Protein AF-A0A0D2M380-F1 (afdb_monomer_lite)

Secondary structure (DSSP, 8-state):
-HHHHHHHHHTTSSSHHHHHHHHHHHHTTT----HHHHHHHHHHHHHHHHHHHHHHHHHHHTTSS-THHHHHHHHHHHHHHHHHHHTHHHHHHHHHHHHSS------

Radius of gyration: 15.84 Å; chains: 1; bounding box: 36×28×46 Å

Organism: NCBI:txid145388

Sequence (107 aa):
MELAVALSKYVGEDDPLPLISEFVSGYAVNGQLNDTEVDILPDLINLRIFSNVIYFTGRAYAGEDGLESLTSRAGSYAKRVKWVNANRQAVVDTIKALVRTPVTVAA

Foldseek 3Di:
DVLLLVLLVQLLDPDRLVVNLVVLLVCLVPDADDLVRLLCSLVSNLVNLVVVLVVLVVCCVVVNDNCCSNVVCVVSSVSSNVSSVVCVVVSSVSNVVNNPDPPPPDD

pLDDT: mean 90.78, std 11.84, range [44.44, 98.31]

Structure (mmCIF, N/CA/C/O backbone):
data_AF-A0A0D2M380-F1
#
_entry.id   AF-A0A0D2M380-F1
#
loop_
_atom_site.group_PDB
_atom_site.id
_atom_site.type_symbol
_atom_site.label_atom_id
_atom_site.label_alt_id
_atom_site.label_comp_id
_atom_site.label_asym_id
_atom_site.label_entity_id
_atom_site.label_seq_id
_atom_site.pdbx_PDB_ins_code
_atom_site.Cartn_x
_atom_site.Cartn_y
_atom_site.Cartn_z
_atom_site.occupancy
_atom_site.B_iso_or_equiv
_atom_site.auth_seq_id
_atom_site.auth_comp_id
_atom_site.auth_asym_id
_atom_site.auth_atom_id
_atom_site.pdbx_PDB_model_num
ATOM 1 N N . MET A 1 1 ? -11.879 1.705 -4.154 1.00 65.88 1 MET A N 1
ATOM 2 C CA . MET A 1 1 ? -10.669 2.002 -4.961 1.00 65.88 1 MET A CA 1
ATOM 3 C C . MET A 1 1 ? -9.994 3.298 -4.512 1.00 65.88 1 MET A C 1
ATOM 5 O O . MET A 1 1 ? -8.817 3.247 -4.187 1.00 65.88 1 MET A O 1
ATOM 9 N N . GLU A 1 2 ? -10.711 4.427 -4.435 1.00 84.56 2 GLU A N 1
ATOM 10 C CA . GLU A 1 2 ? -10.131 5.749 -4.104 1.00 84.56 2 GLU A CA 1
ATOM 11 C C . GLU A 1 2 ? -9.322 5.790 -2.800 1.00 84.56 2 GLU A C 1
ATOM 13 O O . GLU A 1 2 ? -8.211 6.320 -2.781 1.00 84.56 2 GLU A O 1
ATOM 18 N N . LEU A 1 3 ? -9.809 5.152 -1.728 1.00 93.00 3 LEU A N 1
ATOM 19 C CA . LEU A 1 3 ? -9.058 5.084 -0.473 1.00 93.00 3 LEU A CA 1
ATOM 20 C C . LEU A 1 3 ? -7.698 4.392 -0.667 1.00 93.00 3 LEU A C 1
ATOM 22 O O . LEU A 1 3 ? -6.668 4.931 -0.280 1.00 93.00 3 LEU A O 1
ATOM 26 N N . ALA A 1 4 ? -7.660 3.253 -1.361 1.00 96.00 4 ALA A N 1
ATOM 27 C CA . ALA A 1 4 ? -6.410 2.557 -1.665 1.00 96.00 4 ALA A CA 1
ATOM 28 C C . ALA A 1 4 ? -5.445 3.404 -2.516 1.00 96.00 4 ALA A C 1
ATOM 30 O O . ALA A 1 4 ? -4.229 3.319 -2.336 1.00 96.00 4 ALA A O 1
ATOM 31 N N . VAL A 1 5 ? -5.969 4.259 -3.405 1.00 94.50 5 VAL A N 1
ATOM 32 C CA . VAL A 1 5 ? -5.153 5.209 -4.177 1.00 94.50 5 VAL A CA 1
ATOM 33 C C . VAL A 1 5 ? -4.436 6.185 -3.255 1.00 94.50 5 VAL A C 1
ATOM 35 O O . VAL A 1 5 ? -3.218 6.342 -3.375 1.00 94.50 5 VAL A O 1
ATOM 38 N N . ALA A 1 6 ? -5.160 6.802 -2.323 1.00 94.56 6 ALA A N 1
ATOM 39 C CA . ALA A 1 6 ? -4.569 7.715 -1.353 1.00 94.56 6 ALA A CA 1
ATOM 40 C C . ALA A 1 6 ? -3.553 6.999 -0.451 1.00 94.56 6 ALA A C 1
ATOM 42 O O . ALA A 1 6 ? -2.393 7.409 -0.382 1.00 94.56 6 ALA A O 1
ATOM 43 N N . LEU A 1 7 ? -3.948 5.870 0.147 1.00 96.81 7 LEU A N 1
ATOM 44 C CA . LEU A 1 7 ? -3.109 5.130 1.093 1.00 96.81 7 LEU A CA 1
ATOM 45 C C . LEU A 1 7 ? -1.831 4.567 0.453 1.00 96.81 7 LEU A C 1
ATOM 47 O O . LEU A 1 7 ? -0.798 4.499 1.115 1.00 96.81 7 LEU A O 1
ATOM 51 N N . SER A 1 8 ? -1.841 4.257 -0.851 1.00 96.44 8 SER A N 1
ATOM 52 C CA . SER A 1 8 ? -0.645 3.799 -1.583 1.00 96.44 8 SER A CA 1
ATOM 53 C C . SER A 1 8 ? 0.535 4.778 -1.555 1.00 96.44 8 SER A C 1
ATOM 55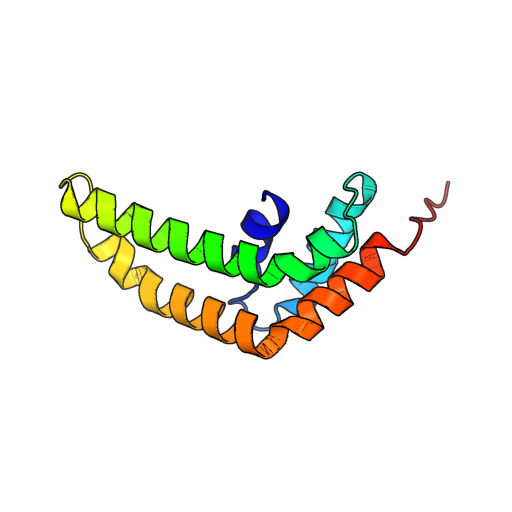 O O 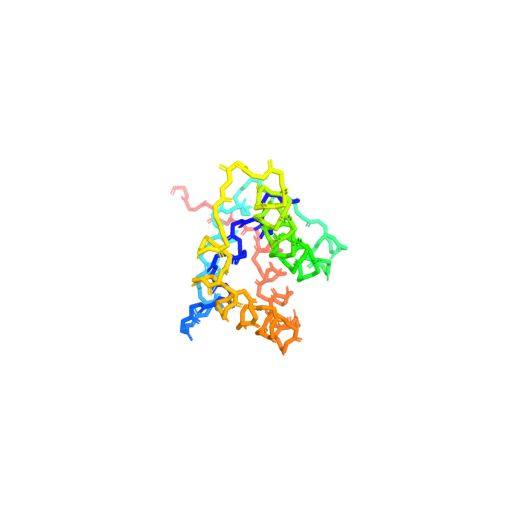. SER A 1 8 ? 1.667 4.394 -1.874 1.00 96.44 8 SER A O 1
ATOM 57 N N . LYS A 1 9 ? 0.294 6.042 -1.185 1.00 91.62 9 LYS A N 1
ATOM 58 C CA . LYS A 1 9 ? 1.332 7.059 -1.007 1.00 91.62 9 LYS A CA 1
ATOM 59 C C . LYS A 1 9 ? 2.011 6.955 0.359 1.00 91.62 9 LYS A C 1
ATOM 61 O O . LYS A 1 9 ? 3.228 7.075 0.397 1.00 91.62 9 LYS A O 1
ATOM 66 N N . TYR A 1 10 ? 1.254 6.663 1.417 1.00 95.44 10 TYR A N 1
ATOM 67 C CA . TYR A 1 10 ? 1.732 6.686 2.805 1.00 95.44 10 TYR A CA 1
ATOM 68 C C . TYR A 1 10 ? 2.471 5.415 3.228 1.00 95.44 10 TYR A C 1
ATOM 70 O O . TYR A 1 10 ? 3.401 5.479 4.020 1.00 95.44 10 TYR A O 1
ATOM 78 N N . VAL A 1 11 ? 2.133 4.259 2.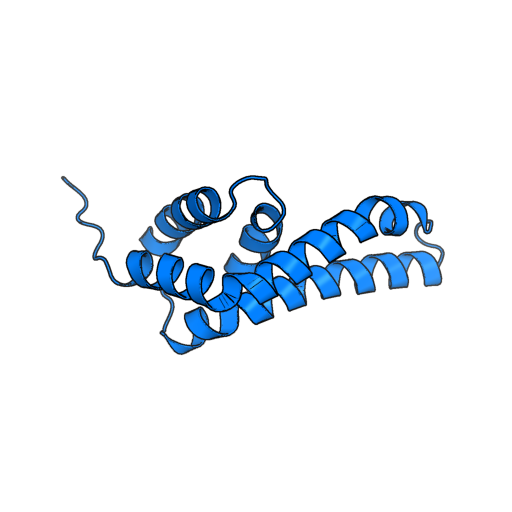650 1.00 95.19 11 VAL A N 1
ATOM 79 C CA . VAL A 1 11 ? 2.712 2.935 2.987 1.00 95.19 11 VAL A CA 1
ATOM 80 C C . VAL A 1 11 ? 4.214 2.772 2.677 1.00 95.19 11 VAL A C 1
ATOM 82 O O . VAL A 1 11 ? 4.755 1.672 2.750 1.00 95.19 11 VAL A O 1
ATOM 85 N N . GLY A 1 12 ? 4.895 3.845 2.269 1.00 89.88 12 GLY A N 1
ATOM 86 C CA . GLY A 1 12 ? 6.342 3.889 2.040 1.00 89.88 12 GLY A CA 1
ATOM 87 C C . GLY A 1 12 ? 7.074 4.953 2.856 1.00 89.88 12 GLY A C 1
ATOM 88 O O . GLY A 1 12 ? 8.294 5.054 2.706 1.00 89.88 12 GLY A O 1
ATOM 89 N N . GLU A 1 13 ? 6.350 5.717 3.673 1.00 95.12 13 GLU A N 1
ATOM 90 C CA . GLU A 1 13 ? 6.893 6.726 4.585 1.00 95.12 13 GLU A CA 1
ATOM 91 C C . GLU A 1 13 ? 7.541 6.067 5.814 1.00 95.12 13 GLU A C 1
ATOM 93 O O . GLU A 1 13 ? 7.507 4.840 5.962 1.00 95.12 13 GLU A O 1
ATOM 98 N N . ASP A 1 14 ? 8.174 6.869 6.669 1.00 93.75 14 ASP A N 1
ATOM 99 C CA . ASP A 1 14 ? 8.899 6.367 7.842 1.00 93.75 14 ASP A CA 1
ATOM 100 C C . ASP A 1 14 ? 7.959 5.826 8.928 1.00 93.75 14 ASP A C 1
ATOM 102 O O . ASP A 1 14 ? 8.250 4.785 9.516 1.00 93.75 14 ASP A O 1
ATOM 106 N N . ASP A 1 15 ? 6.803 6.470 9.128 1.00 94.56 15 ASP A N 1
ATOM 107 C CA . ASP A 1 15 ? 5.745 5.999 10.029 1.00 94.56 15 ASP A CA 1
ATOM 108 C C . ASP A 1 15 ? 4.362 6.035 9.343 1.00 94.56 15 ASP A C 1
ATOM 110 O O . ASP A 1 15 ? 3.639 7.034 9.414 1.00 94.56 15 ASP A O 1
ATOM 114 N N . PRO A 1 16 ? 3.984 4.977 8.597 1.00 96.62 16 PRO A N 1
ATOM 115 C CA . PRO A 1 16 ? 2.779 5.019 7.769 1.00 96.62 16 PRO A CA 1
ATOM 116 C C . PRO A 1 16 ? 1.455 4.973 8.534 1.00 96.62 16 PRO A C 1
ATOM 118 O O . PRO A 1 16 ? 0.462 5.508 8.043 1.00 96.62 16 PRO A O 1
ATOM 121 N N . LEU A 1 17 ? 1.392 4.305 9.692 1.00 97.19 17 LEU A N 1
ATOM 122 C CA . LEU A 1 17 ? 0.118 4.048 10.379 1.00 97.19 17 LEU A CA 1
ATOM 123 C C . LEU A 1 17 ? -0.560 5.333 10.889 1.00 97.19 17 LEU A C 1
ATOM 125 O O . LEU A 1 17 ? -1.766 5.463 10.665 1.00 97.19 17 LEU A O 1
ATOM 129 N N . PRO A 1 18 ? 0.152 6.312 11.483 1.00 97.19 18 PRO A N 1
ATOM 130 C CA . PRO A 1 18 ? -0.447 7.600 11.834 1.00 97.19 18 PRO A CA 1
ATOM 131 C C . PRO A 1 18 ? -1.005 8.357 10.627 1.00 97.19 18 PRO A C 1
ATOM 133 O O . PRO A 1 18 ? -2.119 8.868 10.697 1.00 97.19 18 PRO A O 1
ATOM 136 N N . LEU A 1 19 ? -0.289 8.362 9.498 1.00 97.25 19 LEU A N 1
ATOM 137 C CA . LEU A 1 19 ? -0.738 9.024 8.266 1.00 97.25 19 LEU A CA 1
ATOM 138 C C . LEU A 1 19 ? -1.986 8.351 7.679 1.00 97.25 19 LEU A C 1
ATOM 140 O O . LEU A 1 19 ? -2.910 9.021 7.217 1.00 97.25 19 LEU A O 1
ATOM 144 N N . ILE A 1 20 ? -2.027 7.014 7.714 1.00 97.00 20 ILE A N 1
ATOM 145 C CA . ILE A 1 20 ? -3.208 6.235 7.330 1.00 97.00 20 ILE A CA 1
ATOM 146 C C . ILE A 1 20 ? -4.381 6.594 8.244 1.00 97.00 20 ILE A C 1
ATOM 148 O O . ILE A 1 20 ? -5.469 6.863 7.743 1.00 97.00 20 ILE A O 1
ATOM 152 N N . SER A 1 21 ? -4.157 6.621 9.559 1.00 96.12 21 SER A N 1
ATOM 153 C CA . SER A 1 21 ? -5.180 6.950 10.551 1.00 96.12 21 SER A CA 1
ATOM 154 C C . SER A 1 21 ? -5.772 8.342 10.317 1.00 96.12 21 SER A C 1
ATOM 156 O O . SER A 1 21 ? -6.987 8.489 10.193 1.00 96.12 21 SER A O 1
ATOM 158 N N . GLU A 1 22 ? -4.919 9.356 10.156 1.00 95.56 22 GLU A N 1
ATOM 159 C CA . GLU A 1 22 ? -5.338 10.734 9.903 1.00 95.56 22 GLU A CA 1
ATOM 160 C C . GLU A 1 22 ? -6.164 10.841 8.615 1.00 95.56 22 GLU A C 1
ATOM 162 O O . GLU A 1 22 ? -7.285 11.355 8.635 1.00 95.56 22 GLU A O 1
ATOM 167 N N . PHE A 1 23 ? -5.677 10.273 7.507 1.00 95.50 23 PHE A N 1
ATOM 168 C CA . PHE A 1 23 ? -6.404 10.308 6.238 1.00 95.50 23 PHE A CA 1
ATOM 169 C C . PHE A 1 23 ? -7.759 9.593 6.327 1.00 95.50 23 PHE A C 1
ATOM 171 O O . PHE A 1 23 ? -8.781 10.100 5.856 1.00 95.50 23 PHE A O 1
ATOM 178 N N . VAL A 1 24 ? -7.781 8.404 6.934 1.00 95.12 24 VAL A N 1
ATOM 179 C CA . VAL A 1 24 ? -8.993 7.588 7.069 1.00 95.12 24 VAL A CA 1
ATOM 180 C C . VAL A 1 24 ? -10.004 8.264 7.987 1.00 95.12 24 VAL A C 1
ATOM 182 O O . VAL A 1 24 ? -11.194 8.186 7.701 1.00 95.12 24 VAL A O 1
ATOM 185 N N . SER A 1 25 ? -9.562 8.973 9.029 1.00 94.31 25 SER A N 1
ATOM 186 C CA . SER A 1 25 ? -10.456 9.728 9.913 1.00 94.31 25 SER A CA 1
ATOM 187 C C . SER A 1 25 ? -11.257 10.786 9.147 1.00 94.31 25 SER A C 1
ATOM 189 O O . SER A 1 25 ? -12.471 10.878 9.313 1.00 94.31 25 SER A O 1
ATOM 191 N N . GLY A 1 26 ? -10.612 11.510 8.225 1.00 93.56 26 GLY A N 1
ATOM 192 C CA . GLY A 1 26 ? -11.286 12.463 7.344 1.00 93.56 26 GLY A CA 1
ATOM 193 C C . GLY A 1 26 ? -12.185 11.779 6.312 1.00 93.56 26 GLY A C 1
ATOM 194 O O . GLY A 1 26 ? -13.299 12.236 6.058 1.00 93.56 26 GLY A O 1
ATOM 195 N N . TYR A 1 27 ? -11.740 10.653 5.742 1.00 92.88 27 TYR A N 1
ATOM 196 C CA . TYR A 1 27 ? -12.551 9.866 4.809 1.00 92.88 27 TYR A CA 1
ATOM 197 C C . TYR A 1 27 ? -13.837 9.341 5.468 1.00 92.88 27 TYR A C 1
ATOM 199 O O . TYR A 1 27 ? -14.913 9.458 4.884 1.00 92.88 27 TYR A O 1
ATOM 207 N N . ALA A 1 28 ? -13.741 8.813 6.690 1.00 91.81 28 ALA A N 1
ATOM 208 C CA . ALA A 1 28 ? -14.833 8.176 7.427 1.00 91.81 28 ALA A CA 1
ATOM 209 C C . ALA A 1 28 ? -15.947 9.143 7.869 1.00 91.81 28 ALA A C 1
ATOM 211 O O . ALA A 1 28 ? -17.015 8.688 8.267 1.00 91.81 28 ALA A O 1
ATOM 212 N N . VAL A 1 29 ? -15.747 10.464 7.751 1.00 90.62 29 VAL A N 1
ATOM 213 C CA . VAL A 1 29 ? -16.804 11.465 8.002 1.00 90.62 29 VAL A CA 1
ATOM 214 C C . VAL A 1 29 ? -18.026 11.222 7.110 1.00 90.62 29 VAL A C 1
ATOM 216 O O . VAL A 1 29 ? -19.156 11.390 7.555 1.00 90.62 29 VAL A O 1
ATOM 219 N N . ASN A 1 30 ? -17.804 10.815 5.856 1.00 89.81 30 ASN A N 1
ATOM 220 C CA . ASN A 1 30 ? -18.875 10.507 4.897 1.00 89.81 30 ASN A CA 1
ATOM 221 C C . ASN A 1 30 ? -18.698 9.143 4.215 1.00 89.81 30 ASN A C 1
ATOM 223 O O . ASN A 1 30 ? -19.655 8.580 3.685 1.00 89.81 30 ASN A O 1
ATOM 227 N N . GLY A 1 31 ? -17.470 8.627 4.174 1.00 87.12 31 GLY A N 1
ATOM 228 C CA . GLY A 1 31 ? -17.146 7.342 3.582 1.00 87.12 31 GLY A CA 1
ATOM 229 C C . GLY A 1 31 ? -17.648 6.199 4.452 1.00 87.12 31 GLY A C 1
ATOM 230 O O . GLY A 1 31 ? -17.345 6.130 5.639 1.00 87.12 31 GLY A O 1
ATOM 231 N N . GLN A 1 32 ? -18.383 5.279 3.841 1.00 87.38 32 GLN A N 1
ATOM 232 C CA . GLN A 1 32 ? -18.832 4.050 4.480 1.00 87.38 32 GLN A CA 1
ATOM 233 C C . GLN A 1 32 ? -18.064 2.885 3.872 1.00 87.38 32 GLN A C 1
ATOM 235 O O . GLN A 1 32 ? -17.987 2.764 2.652 1.00 87.38 32 GLN A O 1
ATOM 240 N N . LEU A 1 33 ? -17.482 2.054 4.731 1.00 89.50 33 LEU A N 1
ATOM 241 C CA . LEU A 1 33 ? -16.813 0.822 4.339 1.00 89.50 33 LEU A CA 1
ATOM 242 C C . LEU A 1 33 ? -17.423 -0.319 5.135 1.00 89.50 33 LEU A C 1
ATOM 244 O O . LEU A 1 33 ? -17.545 -0.230 6.358 1.00 89.50 33 LEU A O 1
ATOM 248 N N . ASN A 1 34 ? -17.791 -1.392 4.450 1.00 92.06 34 ASN A N 1
ATOM 249 C CA . ASN A 1 34 ? -18.127 -2.640 5.115 1.00 92.06 34 ASN A CA 1
ATOM 250 C C . ASN A 1 34 ? -16.854 -3.425 5.480 1.00 92.06 34 ASN A C 1
ATOM 252 O O . ASN A 1 34 ? -15.754 -3.132 5.010 1.00 92.06 34 ASN A O 1
ATOM 256 N N . ASP A 1 35 ? -17.004 -4.449 6.320 1.00 92.44 35 ASP A N 1
ATOM 257 C CA . ASP A 1 35 ? -15.865 -5.231 6.812 1.00 92.44 35 ASP A CA 1
ATOM 258 C C . ASP A 1 35 ? -15.058 -5.882 5.680 1.00 92.44 35 ASP A C 1
ATOM 260 O O . ASP A 1 35 ? -13.829 -5.853 5.710 1.00 92.44 35 ASP A O 1
ATOM 264 N N . THR A 1 36 ? -15.734 -6.404 4.652 1.00 94.81 36 THR A N 1
ATOM 265 C CA . THR A 1 36 ? -15.076 -7.012 3.491 1.00 94.81 36 THR A CA 1
ATOM 266 C C . THR A 1 36 ? -14.248 -5.992 2.722 1.00 94.81 36 THR A C 1
ATOM 268 O O . THR A 1 36 ? -13.120 -6.291 2.340 1.00 94.81 36 THR A O 1
ATOM 271 N N . GLU A 1 37 ? -14.772 -4.782 2.521 1.00 94.44 37 GLU A N 1
ATOM 272 C CA . GLU A 1 37 ? -14.043 -3.697 1.865 1.00 94.44 37 GLU A CA 1
ATOM 273 C C . GLU A 1 37 ? -12.783 -3.326 2.643 1.00 94.44 37 GLU A C 1
ATOM 275 O O . GLU A 1 37 ? -11.732 -3.146 2.030 1.00 94.44 37 GLU A O 1
ATOM 280 N N . VAL A 1 38 ? -12.856 -3.268 3.976 1.00 95.69 38 VAL A N 1
ATOM 281 C CA . VAL A 1 38 ? -11.678 -2.991 4.807 1.00 95.69 38 VAL A CA 1
ATOM 282 C C . VAL A 1 38 ? -10.657 -4.129 4.729 1.00 95.69 38 VAL A C 1
ATOM 284 O O . VAL A 1 38 ? -9.464 -3.869 4.576 1.00 95.69 38 VAL A O 1
ATOM 287 N N . ASP A 1 39 ? -11.104 -5.383 4.766 1.00 96.69 39 ASP A N 1
ATOM 288 C CA . ASP A 1 39 ? -10.222 -6.557 4.770 1.00 96.69 39 ASP A CA 1
ATOM 289 C C . ASP A 1 39 ? -9.422 -6.728 3.464 1.00 96.69 39 ASP A C 1
ATOM 291 O O . ASP A 1 39 ? -8.299 -7.253 3.477 1.00 96.69 39 ASP A O 1
ATOM 295 N N . ILE A 1 40 ? -9.963 -6.246 2.338 1.00 97.25 40 ILE A N 1
ATOM 296 C CA . ILE A 1 40 ? -9.281 -6.268 1.034 1.00 97.25 40 ILE A CA 1
ATOM 297 C C . ILE A 1 40 ? -8.461 -5.003 0.744 1.00 97.25 40 ILE A C 1
ATOM 299 O O . ILE A 1 40 ? -7.725 -4.976 -0.244 1.00 97.25 40 ILE A O 1
ATOM 303 N N . LEU A 1 41 ? -8.546 -3.944 1.561 1.00 97.00 41 LEU A N 1
ATOM 304 C CA . LEU A 1 41 ? -7.819 -2.690 1.304 1.00 97.00 41 LEU A CA 1
ATOM 305 C C . LEU A 1 41 ? -6.309 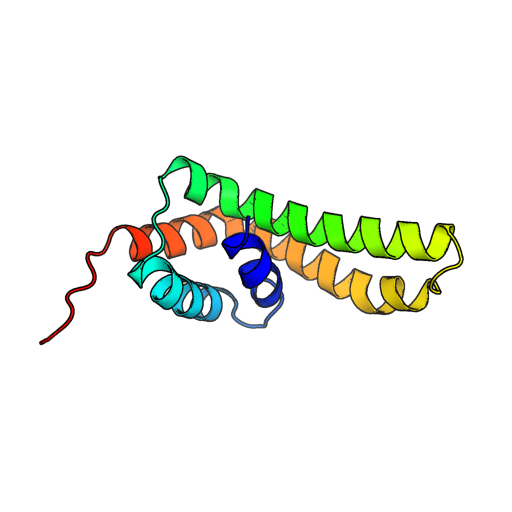-2.877 1.107 1.00 97.00 41 LEU A C 1
ATOM 307 O O . LEU A 1 41 ? -5.781 -2.264 0.176 1.00 97.00 41 LEU A O 1
ATOM 311 N N . PRO A 1 42 ? -5.597 -3.714 1.887 1.00 98.19 42 PRO A N 1
ATOM 312 C CA . PRO A 1 42 ? -4.181 -3.976 1.635 1.00 98.19 42 PRO A CA 1
ATOM 313 C C . PRO A 1 42 ? -3.907 -4.517 0.222 1.00 98.19 42 PRO A C 1
ATOM 315 O O . PRO A 1 42 ? -2.957 -4.084 -0.434 1.00 98.19 42 PRO A O 1
ATOM 318 N N . ASP A 1 43 ? -4.773 -5.395 -0.295 1.00 98.25 43 ASP A N 1
ATOM 319 C CA . ASP A 1 43 ? -4.649 -5.910 -1.663 1.00 98.25 43 ASP A CA 1
ATOM 320 C C . ASP A 1 43 ? -4.909 -4.816 -2.692 1.00 98.25 43 ASP A C 1
ATOM 322 O O . ASP A 1 43 ? -4.178 -4.710 -3.673 1.00 98.25 43 ASP A O 1
ATOM 326 N N . LEU A 1 44 ? -5.902 -3.958 -2.453 1.00 98.12 44 LEU A N 1
ATOM 327 C CA . LEU A 1 44 ? -6.198 -2.828 -3.333 1.00 98.12 44 LEU A CA 1
ATOM 328 C C . LEU A 1 44 ? -5.060 -1.796 -3.354 1.00 98.12 44 LEU A C 1
ATOM 330 O O . LEU A 1 44 ? -4.780 -1.214 -4.403 1.00 98.12 44 LEU A O 1
ATOM 334 N N . ILE A 1 45 ? -4.377 -1.581 -2.226 1.00 98.25 45 ILE A N 1
ATOM 335 C CA . ILE A 1 45 ? -3.192 -0.717 -2.150 1.00 98.25 45 ILE A CA 1
ATOM 336 C C . ILE A 1 45 ? -2.074 -1.295 -3.023 1.00 98.25 45 ILE A C 1
ATOM 338 O O . ILE A 1 45 ? -1.515 -0.584 -3.862 1.00 98.25 45 ILE A O 1
ATOM 342 N N . ASN A 1 46 ? -1.781 -2.588 -2.880 1.00 98.19 46 ASN A N 1
ATOM 343 C CA . ASN A 1 46 ? -0.789 -3.269 -3.711 1.00 98.19 46 ASN A CA 1
ATOM 344 C C . ASN A 1 46 ? -1.181 -3.263 -5.191 1.00 98.19 46 ASN A C 1
ATOM 346 O O . ASN A 1 46 ? -0.354 -2.938 -6.042 1.00 98.19 46 ASN A O 1
ATOM 350 N N . LEU A 1 47 ? -2.449 -3.537 -5.503 1.00 97.88 47 LEU A N 1
ATOM 351 C CA . LEU A 1 47 ? -2.984 -3.480 -6.859 1.00 97.88 47 LEU A CA 1
ATOM 352 C C . LEU A 1 47 ? -2.778 -2.094 -7.473 1.00 97.88 47 LEU A C 1
ATOM 354 O O . LEU A 1 47 ? -2.371 -1.991 -8.630 1.00 97.88 47 LEU A O 1
ATOM 358 N N . ARG A 1 48 ? -2.982 -1.019 -6.703 1.00 97.00 48 ARG A N 1
ATOM 359 C CA . ARG A 1 48 ? -2.697 0.336 -7.176 1.00 97.00 48 ARG A CA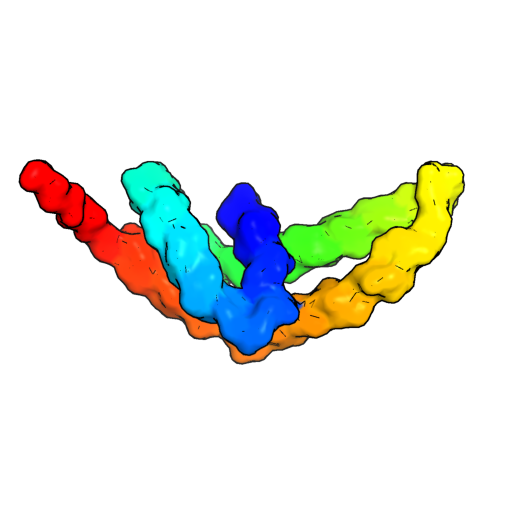 1
ATOM 360 C C . ARG A 1 48 ? -1.210 0.549 -7.464 1.00 97.00 48 ARG A C 1
ATOM 362 O O . ARG A 1 48 ? -0.870 1.173 -8.471 1.00 97.00 48 ARG A O 1
ATOM 369 N N . ILE A 1 49 ? -0.325 0.055 -6.600 1.00 96.38 49 ILE A N 1
ATOM 370 C CA . ILE A 1 49 ? 1.126 0.158 -6.809 1.00 96.38 49 ILE A CA 1
ATOM 371 C C . ILE A 1 49 ? 1.527 -0.587 -8.090 1.00 96.38 49 ILE A C 1
ATOM 373 O O . ILE A 1 49 ? 2.219 -0.018 -8.935 1.00 96.38 49 ILE A O 1
ATOM 377 N N . PHE A 1 50 ? 1.035 -1.812 -8.286 1.00 96.56 50 PHE A N 1
ATOM 378 C CA . PHE A 1 50 ? 1.287 -2.590 -9.500 1.00 96.56 50 PHE A CA 1
ATOM 379 C C . PHE A 1 50 ? 0.695 -1.938 -10.748 1.00 96.56 50 PHE A C 1
ATOM 381 O O . PHE A 1 50 ? 1.348 -1.912 -11.787 1.00 96.56 50 PHE A O 1
ATOM 388 N N . SER A 1 51 ? -0.493 -1.343 -10.644 1.00 95.69 51 SER A N 1
ATOM 389 C CA . SER A 1 51 ? -1.109 -0.594 -11.741 1.00 95.69 51 SER A CA 1
ATOM 390 C C . SER A 1 51 ? -0.210 0.552 -12.221 1.00 95.69 51 SER A C 1
ATOM 392 O O . SER A 1 51 ? -0.017 0.695 -13.425 1.00 95.69 51 SER A O 1
ATOM 394 N N . ASN A 1 52 ? 0.427 1.304 -11.312 1.00 94.06 52 ASN A N 1
ATOM 395 C CA . ASN A 1 52 ? 1.400 2.333 -11.700 1.00 94.06 52 ASN A CA 1
ATOM 396 C C . ASN A 1 52 ? 2.629 1.729 -12.408 1.00 94.06 52 ASN A C 1
ATOM 398 O O . ASN A 1 52 ? 3.101 2.287 -13.396 1.00 94.06 52 ASN A O 1
ATOM 402 N N . VAL A 1 53 ? 3.148 0.594 -11.925 1.00 94.38 53 VAL A N 1
ATOM 403 C CA . VAL A 1 53 ? 4.287 -0.099 -12.558 1.00 94.38 53 VAL A CA 1
ATOM 404 C C . VAL A 1 53 ? 3.942 -0.519 -13.986 1.00 94.38 53 VAL A C 1
ATOM 406 O O . VAL A 1 53 ? 4.702 -0.226 -14.909 1.00 94.38 53 VAL A O 1
ATOM 409 N N . ILE A 1 54 ? 2.784 -1.157 -14.180 1.00 95.06 54 ILE A N 1
ATOM 410 C CA . ILE A 1 54 ? 2.300 -1.584 -15.499 1.00 95.06 54 ILE A CA 1
ATOM 411 C C . ILE A 1 54 ? 2.096 -0.368 -16.405 1.00 95.06 54 ILE A C 1
ATOM 413 O O . ILE A 1 54 ? 2.536 -0.394 -17.549 1.00 95.06 54 ILE A O 1
ATOM 417 N N . TYR A 1 55 ? 1.499 0.710 -15.891 1.00 93.69 55 TYR A N 1
ATOM 418 C CA . TYR A 1 55 ? 1.277 1.947 -16.641 1.00 93.69 55 TYR A CA 1
ATOM 419 C C . TYR A 1 55 ? 2.584 2.538 -17.188 1.00 93.69 55 TYR A C 1
ATOM 421 O O . TYR A 1 55 ? 2.701 2.754 -18.393 1.00 93.69 55 TYR A O 1
ATOM 429 N N . PHE A 1 56 ? 3.593 2.745 -16.335 1.00 92.75 56 PHE A N 1
ATOM 430 C CA . PHE A 1 56 ? 4.872 3.310 -16.782 1.00 92.75 56 PHE A CA 1
ATOM 431 C C . PHE A 1 56 ? 5.639 2.360 -17.706 1.00 92.75 56 PHE A C 1
ATOM 433 O O . PHE A 1 56 ? 6.262 2.810 -18.663 1.00 92.75 56 PHE A O 1
ATOM 440 N N . THR A 1 57 ? 5.554 1.051 -17.464 1.00 92.62 57 THR A N 1
ATOM 441 C CA . THR A 1 57 ? 6.159 0.049 -18.353 1.00 92.62 57 THR A CA 1
ATOM 442 C C . THR A 1 57 ? 5.500 0.071 -19.733 1.00 92.62 57 THR A C 1
ATOM 444 O O . THR A 1 57 ? 6.194 0.050 -20.744 1.00 92.62 57 THR A O 1
ATOM 447 N N . GLY A 1 58 ? 4.168 0.157 -19.785 1.00 94.62 58 GLY A N 1
ATOM 448 C CA . GLY A 1 58 ? 3.407 0.225 -21.030 1.00 94.62 58 GLY A CA 1
ATOM 449 C C . GLY A 1 58 ? 3.737 1.469 -21.850 1.00 94.62 58 GLY A C 1
ATOM 450 O O . GLY A 1 58 ? 3.969 1.355 -23.050 1.00 94.62 58 GLY A O 1
ATOM 451 N N . ARG A 1 59 ? 3.843 2.641 -21.208 1.00 94.81 59 ARG A N 1
ATOM 452 C CA . ARG A 1 59 ? 4.232 3.887 -21.895 1.00 94.81 59 ARG A CA 1
ATOM 453 C C . ARG A 1 59 ? 5.667 3.851 -22.411 1.00 94.81 59 ARG A C 1
ATOM 455 O O . ARG A 1 59 ? 5.909 4.290 -23.532 1.00 94.81 59 ARG A O 1
ATOM 462 N N . ALA A 1 60 ? 6.590 3.263 -21.648 1.00 93.56 60 ALA A N 1
ATOM 463 C CA . ALA A 1 60 ? 7.956 3.047 -22.116 1.00 93.56 60 ALA A CA 1
ATOM 464 C C . ALA A 1 60 ? 8.011 2.097 -23.322 1.00 93.56 60 ALA A C 1
ATOM 466 O O . ALA A 1 60 ? 8.691 2.375 -24.305 1.00 93.56 60 ALA A O 1
ATOM 467 N N . TYR A 1 61 ? 7.246 1.003 -23.282 1.00 94.56 61 TYR A N 1
ATOM 468 C CA . TYR A 1 61 ? 7.142 0.059 -24.395 1.00 94.56 61 TYR A CA 1
ATOM 469 C C . TYR A 1 61 ? 6.541 0.695 -25.658 1.00 94.56 61 TYR A C 1
ATOM 471 O O . TYR A 1 61 ? 7.002 0.423 -26.763 1.00 94.56 61 TYR A O 1
ATOM 479 N N . ALA A 1 62 ? 5.544 1.569 -25.498 1.00 96.50 62 ALA A N 1
ATOM 480 C CA . ALA A 1 62 ? 4.918 2.302 -26.597 1.00 96.50 62 ALA A CA 1
ATOM 481 C C . ALA A 1 62 ? 5.783 3.454 -27.152 1.00 96.50 62 ALA A C 1
ATOM 483 O O . ALA A 1 62 ? 5.405 4.068 -28.147 1.00 96.50 62 ALA A O 1
ATOM 484 N N . GLY A 1 63 ? 6.927 3.762 -26.527 1.00 94.38 63 GLY A N 1
ATOM 485 C CA . GLY A 1 63 ? 7.793 4.880 -26.909 1.00 94.38 63 GLY A CA 1
ATOM 486 C C . GLY A 1 63 ? 7.258 6.262 -26.514 1.00 94.38 63 GLY A C 1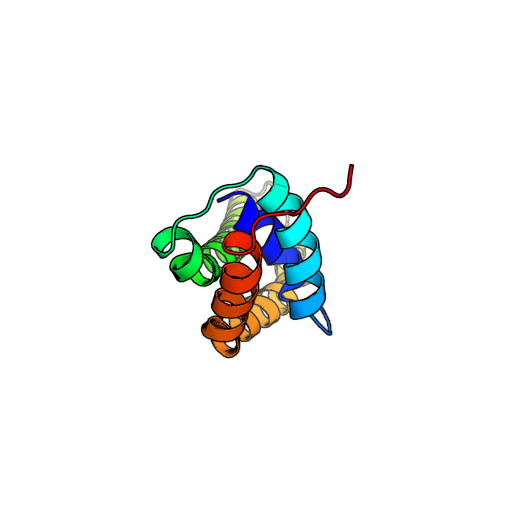
ATOM 487 O O . GLY A 1 63 ? 7.754 7.268 -27.013 1.00 94.38 63 GLY A O 1
ATOM 488 N N . GLU A 1 64 ? 6.252 6.329 -25.636 1.00 92.44 64 GLU A N 1
ATOM 489 C CA . GLU A 1 64 ? 5.663 7.591 -25.164 1.00 92.44 64 GLU A CA 1
ATOM 490 C C . GLU A 1 64 ? 6.452 8.238 -24.019 1.00 92.44 64 GLU A C 1
ATOM 492 O O . GLU A 1 64 ? 6.371 9.447 -23.831 1.00 92.44 64 GLU A O 1
ATOM 497 N N . ASP A 1 65 ? 7.172 7.431 -23.239 1.00 89.44 65 ASP A N 1
ATOM 498 C CA . ASP A 1 65 ? 8.059 7.847 -22.151 1.00 89.44 65 ASP A CA 1
ATOM 499 C C . ASP A 1 65 ? 9.348 7.001 -22.202 1.00 89.44 65 ASP A C 1
ATOM 501 O O . ASP A 1 65 ? 9.402 5.965 -22.862 1.00 89.44 65 ASP A O 1
ATOM 505 N N . GLY A 1 66 ? 10.388 7.408 -21.471 1.00 88.06 66 GLY A N 1
ATOM 506 C CA . GLY A 1 66 ? 11.573 6.580 -21.229 1.00 88.06 66 GLY A CA 1
ATOM 507 C C . GLY A 1 66 ? 11.459 5.696 -19.975 1.00 88.06 66 GLY A C 1
ATOM 508 O O . GLY A 1 66 ? 10.557 5.853 -19.143 1.00 88.06 66 GLY A O 1
ATOM 509 N N . LEU A 1 67 ? 12.395 4.754 -19.808 1.00 86.81 67 LEU A N 1
ATOM 510 C CA . LEU A 1 67 ? 12.432 3.840 -18.653 1.00 86.81 67 LEU A CA 1
ATOM 511 C C . LEU A 1 67 ? 12.816 4.536 -17.337 1.00 86.81 67 LEU A C 1
ATOM 513 O O . LEU A 1 67 ? 12.590 3.981 -16.261 1.00 86.81 67 LEU A O 1
ATOM 517 N N . GLU A 1 68 ? 13.351 5.754 -17.393 1.00 88.88 68 GLU A N 1
ATOM 518 C CA . GLU A 1 68 ? 13.797 6.539 -16.238 1.00 88.88 68 GLU A CA 1
ATOM 519 C C . GLU A 1 68 ? 12.651 6.798 -15.248 1.00 88.88 68 GLU A C 1
ATOM 521 O O . GLU A 1 68 ? 12.832 6.754 -14.026 1.00 88.88 68 GLU A O 1
ATOM 526 N N . SER A 1 69 ? 11.436 6.993 -15.770 1.00 79.12 69 SER A N 1
ATOM 527 C CA . SER A 1 69 ? 10.210 7.145 -14.976 1.00 79.12 69 SER A CA 1
ATOM 528 C C . SER A 1 69 ? 9.886 5.912 -14.127 1.00 79.12 69 SER A C 1
ATOM 530 O O . SER A 1 69 ? 9.270 6.043 -13.065 1.00 79.12 69 SER A O 1
ATOM 532 N N . LEU A 1 70 ? 10.285 4.719 -14.576 1.00 82.44 70 LEU A N 1
ATOM 533 C CA . LEU A 1 70 ? 10.095 3.471 -13.845 1.00 82.44 70 LEU A CA 1
ATOM 534 C C . LEU A 1 70 ? 11.274 3.198 -12.906 1.00 82.44 70 LEU A C 1
ATOM 536 O O . LEU A 1 70 ? 11.061 2.910 -11.728 1.00 82.44 70 LEU A O 1
ATOM 540 N N . THR A 1 71 ? 12.510 3.308 -13.396 1.00 87.62 71 THR A N 1
ATOM 541 C CA . THR A 1 71 ? 13.716 2.956 -12.627 1.00 87.62 71 THR A CA 1
ATOM 542 C C . THR A 1 71 ? 13.907 3.853 -11.406 1.00 87.62 71 THR A C 1
ATOM 544 O O . THR A 1 71 ? 14.264 3.355 -10.340 1.00 87.62 71 THR A O 1
ATOM 547 N N . SER A 1 72 ? 13.557 5.140 -11.505 1.00 87.62 72 SER A N 1
ATOM 548 C CA . SER A 1 72 ? 13.576 6.077 -10.369 1.00 87.62 72 SER A CA 1
ATOM 549 C C . SER A 1 72 ? 12.558 5.743 -9.268 1.00 87.62 72 SER A C 1
ATOM 551 O O . SER A 1 72 ? 12.738 6.143 -8.119 1.00 87.62 72 SER A O 1
ATOM 553 N N . ARG A 1 73 ? 11.490 4.995 -9.585 1.00 88.88 73 ARG A N 1
ATOM 554 C CA . ARG A 1 73 ? 10.376 4.700 -8.661 1.00 88.88 73 ARG A CA 1
ATOM 555 C C . ARG A 1 73 ? 10.322 3.244 -8.200 1.00 88.88 73 ARG A C 1
ATOM 557 O O . ARG A 1 73 ? 9.732 2.967 -7.156 1.00 88.88 73 ARG A O 1
ATOM 564 N N . ALA A 1 74 ? 10.957 2.324 -8.927 1.00 89.75 74 ALA A N 1
ATOM 565 C CA . ALA A 1 74 ? 10.891 0.883 -8.685 1.00 89.75 74 ALA A CA 1
ATOM 566 C C . ALA A 1 74 ? 11.268 0.492 -7.245 1.00 89.75 74 ALA A C 1
ATOM 568 O O . ALA A 1 74 ? 10.560 -0.293 -6.614 1.00 89.75 74 ALA A O 1
ATOM 569 N N . GLY A 1 75 ? 12.330 1.090 -6.691 1.00 92.62 75 GLY A N 1
ATOM 570 C CA . GLY A 1 75 ? 12.740 0.852 -5.303 1.00 92.62 75 GLY A CA 1
ATOM 571 C C . GLY A 1 75 ? 11.677 1.278 -4.284 1.00 92.62 75 GLY A C 1
ATOM 572 O O . GLY A 1 75 ? 11.377 0.532 -3.351 1.00 92.62 75 GLY A O 1
ATOM 573 N N . SER A 1 76 ? 11.045 2.437 -4.499 1.00 93.44 76 SER A N 1
ATOM 574 C CA . SER A 1 76 ? 9.961 2.935 -3.642 1.00 93.44 76 SER A CA 1
ATOM 575 C C . SER A 1 76 ? 8.720 2.041 -3.724 1.00 93.44 76 SER A C 1
ATOM 577 O O . SER A 1 76 ? 8.158 1.668 -2.696 1.00 93.44 76 SER A O 1
ATOM 579 N N . TYR A 1 77 ? 8.327 1.606 -4.926 1.00 95.31 77 TYR A N 1
ATOM 580 C CA . TYR A 1 77 ? 7.214 0.667 -5.096 1.00 95.31 77 TYR A CA 1
ATOM 581 C C . TYR A 1 77 ? 7.480 -0.680 -4.421 1.00 95.31 77 TYR A C 1
ATOM 583 O O . TYR A 1 77 ? 6.609 -1.190 -3.717 1.00 95.31 77 TYR A O 1
ATOM 591 N N . ALA A 1 78 ? 8.693 -1.220 -4.550 1.00 95.19 78 ALA A N 1
ATOM 592 C CA . ALA A 1 78 ? 9.078 -2.449 -3.867 1.00 95.19 78 ALA A CA 1
ATOM 593 C C . ALA A 1 78 ? 9.060 -2.294 -2.334 1.00 95.19 78 ALA A C 1
ATOM 595 O O . ALA A 1 78 ? 8.555 -3.183 -1.647 1.00 95.19 78 ALA A O 1
ATOM 596 N N . LYS A 1 79 ? 9.564 -1.169 -1.794 1.00 95.69 79 LYS A N 1
ATOM 597 C CA . LYS A 1 79 ? 9.491 -0.844 -0.353 1.00 95.69 79 LYS A CA 1
ATOM 598 C C . LYS A 1 79 ? 8.039 -0.865 0.131 1.00 95.69 79 LYS A C 1
ATOM 600 O O . LYS A 1 79 ? 7.739 -1.538 1.112 1.00 95.69 79 LYS A O 1
ATOM 605 N N . ARG A 1 80 ? 7.144 -0.189 -0.594 1.00 97.31 80 ARG A N 1
ATOM 606 C CA . ARG A 1 80 ? 5.715 -0.080 -0.262 1.00 97.31 80 ARG A CA 1
ATOM 607 C C . ARG A 1 80 ? 5.014 -1.434 -0.246 1.00 97.31 80 ARG A C 1
ATOM 609 O O . ARG A 1 80 ? 4.393 -1.774 0.751 1.00 97.31 80 ARG A O 1
ATOM 616 N N . VAL A 1 81 ? 5.161 -2.237 -1.302 1.00 97.94 81 VAL A N 1
ATOM 617 C CA . VAL A 1 81 ? 4.524 -3.568 -1.376 1.00 97.94 81 VAL A CA 1
ATOM 618 C C . VAL A 1 81 ? 5.006 -4.477 -0.245 1.00 97.94 81 VAL A C 1
ATOM 620 O O . VAL A 1 81 ? 4.201 -5.146 0.403 1.00 97.94 81 VAL A O 1
ATOM 623 N N . LYS A 1 82 ? 6.316 -4.478 0.039 1.00 97.81 82 LYS A N 1
ATOM 624 C CA . LYS A 1 82 ? 6.875 -5.240 1.166 1.00 97.81 82 LYS A CA 1
ATOM 625 C C . LYS A 1 82 ? 6.279 -4.792 2.497 1.00 97.81 82 LYS A C 1
ATOM 627 O O . LYS A 1 82 ? 5.893 -5.641 3.296 1.00 97.81 82 LYS A O 1
ATOM 632 N N . TRP A 1 83 ? 6.181 -3.482 2.718 1.00 97.94 83 TRP A N 1
ATOM 633 C CA . TRP A 1 83 ? 5.614 -2.930 3.943 1.00 97.94 83 TRP A CA 1
ATOM 634 C C . TRP A 1 83 ? 4.134 -3.294 4.104 1.00 97.94 83 TRP A C 1
ATOM 636 O O . TRP A 1 83 ? 3.751 -3.774 5.169 1.00 97.94 83 TRP A O 1
ATOM 646 N N . VAL A 1 84 ? 3.322 -3.152 3.048 1.00 98.31 84 VAL A N 1
ATOM 647 C CA . VAL A 1 84 ? 1.888 -3.502 3.065 1.00 98.31 84 VAL A CA 1
ATOM 648 C C . VAL A 1 84 ? 1.691 -4.976 3.402 1.00 98.31 84 VAL A C 1
ATOM 650 O O . VAL A 1 84 ? 0.859 -5.303 4.243 1.00 98.31 84 VAL A O 1
ATOM 653 N N . ASN A 1 85 ? 2.482 -5.866 2.801 1.00 98.25 85 ASN A N 1
ATOM 654 C CA . ASN A 1 85 ? 2.392 -7.298 3.080 1.00 98.25 85 ASN A CA 1
ATOM 655 C C . ASN A 1 85 ? 2.770 -7.629 4.529 1.00 98.25 85 ASN A C 1
ATOM 657 O O . ASN A 1 85 ? 2.089 -8.428 5.167 1.00 98.25 85 ASN A O 1
ATOM 661 N N . ALA A 1 86 ? 3.821 -7.000 5.060 1.00 98.12 86 ALA A N 1
ATOM 662 C CA . ALA A 1 86 ? 4.265 -7.218 6.436 1.00 98.12 86 ALA A CA 1
ATOM 663 C C . ALA A 1 86 ? 3.294 -6.644 7.486 1.00 98.12 86 ALA A C 1
ATOM 665 O O . ALA A 1 86 ? 3.202 -7.180 8.585 1.00 98.12 86 ALA A O 1
ATOM 666 N N . ASN A 1 87 ? 2.556 -5.582 7.148 1.00 98.19 87 ASN A N 1
ATOM 667 C CA . ASN A 1 87 ? 1.690 -4.843 8.075 1.00 98.19 87 ASN A CA 1
ATOM 668 C C . ASN A 1 87 ? 0.201 -4.968 7.736 1.00 98.19 87 ASN A C 1
ATOM 670 O O . ASN A 1 87 ? -0.606 -4.155 8.186 1.00 98.19 87 ASN A O 1
ATOM 674 N N . ARG A 1 88 ? -0.181 -5.986 6.952 1.00 98.19 88 ARG A N 1
ATOM 675 C CA . ARG A 1 88 ? -1.552 -6.176 6.458 1.00 98.19 88 ARG A CA 1
ATOM 676 C C . ARG A 1 88 ? -2.592 -6.024 7.567 1.00 98.19 88 ARG A C 1
ATOM 678 O O . ARG A 1 88 ? -3.532 -5.247 7.423 1.00 98.19 88 ARG A O 1
ATOM 685 N N . GLN A 1 89 ? -2.401 -6.752 8.666 1.00 98.19 89 GLN A N 1
ATOM 686 C CA . GLN A 1 89 ? -3.347 -6.755 9.777 1.00 98.19 89 GLN A CA 1
ATOM 687 C C . GLN A 1 89 ? -3.392 -5.399 10.490 1.00 98.19 89 GLN A C 1
ATOM 689 O O . GLN A 1 89 ? -4.474 -4.895 10.755 1.00 98.19 89 GLN A O 1
ATOM 694 N N . ALA A 1 90 ? -2.241 -4.754 10.702 1.00 97.81 90 ALA A N 1
ATOM 695 C CA . ALA A 1 90 ? -2.179 -3.437 11.334 1.00 97.81 90 ALA A CA 1
ATOM 696 C C . ALA A 1 90 ? -2.922 -2.361 10.524 1.00 97.81 90 ALA A C 1
ATOM 698 O O . ALA A 1 90 ? -3.589 -1.505 11.102 1.00 97.81 90 ALA A O 1
ATOM 699 N N . VAL A 1 91 ? -2.854 -2.419 9.189 1.00 97.62 91 VAL A N 1
ATOM 700 C CA . VAL A 1 91 ? -3.638 -1.537 8.309 1.00 97.62 91 VAL A CA 1
ATOM 701 C C . VAL A 1 91 ? -5.135 -1.786 8.493 1.00 97.62 91 VAL A C 1
ATOM 703 O O . VAL A 1 91 ? -5.889 -0.837 8.698 1.00 97.62 91 VAL A O 1
ATOM 706 N N . VAL A 1 92 ? -5.563 -3.050 8.450 1.00 97.75 92 VAL A N 1
ATOM 707 C CA . VAL A 1 92 ? -6.973 -3.433 8.635 1.00 97.75 92 VAL A CA 1
ATOM 708 C C . VAL A 1 92 ? -7.493 -2.972 9.996 1.00 97.75 92 VAL A C 1
ATOM 710 O O . VAL A 1 92 ? -8.532 -2.318 10.056 1.00 97.75 92 VAL A O 1
ATOM 713 N N . ASP A 1 93 ? -6.762 -3.255 11.071 1.00 97.38 93 ASP A N 1
ATOM 714 C CA . ASP A 1 93 ? -7.161 -2.921 12.440 1.00 97.38 93 ASP A CA 1
ATOM 715 C C . ASP A 1 93 ? -7.265 -1.405 12.641 1.00 97.38 93 ASP A C 1
ATOM 717 O O . ASP A 1 93 ? -8.249 -0.916 13.199 1.00 97.38 93 ASP A O 1
ATOM 721 N N . THR A 1 94 ? -6.293 -0.653 12.109 1.00 95.94 94 THR A N 1
ATOM 722 C CA . THR A 1 94 ? -6.284 0.819 12.145 1.00 95.94 94 THR A CA 1
ATOM 723 C C . THR A 1 94 ? -7.528 1.391 11.471 1.00 95.94 94 THR A C 1
ATOM 725 O O . THR A 1 94 ? -8.199 2.259 12.024 1.00 95.94 94 THR A O 1
ATOM 728 N N . ILE A 1 95 ? -7.877 0.882 10.288 1.00 95.06 95 ILE A N 1
ATOM 729 C CA . ILE A 1 95 ? -9.033 1.372 9.531 1.00 95.06 95 ILE A CA 1
ATOM 730 C C . ILE A 1 95 ? -10.337 0.961 10.215 1.00 95.06 95 ILE A C 1
ATOM 732 O O . ILE A 1 95 ? -11.222 1.803 10.376 1.00 95.06 95 ILE A O 1
ATOM 736 N N . LYS A 1 96 ? -10.447 -0.293 10.680 1.00 94.44 96 LYS A N 1
ATOM 737 C CA . LYS A 1 96 ? -11.625 -0.803 11.403 1.00 94.44 96 LYS A CA 1
ATOM 738 C C . LYS A 1 96 ? -11.942 0.021 12.648 1.00 94.44 96 LYS A C 1
ATOM 740 O O . LYS A 1 96 ? -13.116 0.280 12.905 1.00 94.44 96 LYS A O 1
ATOM 745 N N . ALA A 1 97 ? -10.927 0.455 13.395 1.00 92.50 97 ALA A N 1
ATOM 746 C CA . ALA A 1 97 ? -11.116 1.298 14.574 1.00 92.50 97 ALA A CA 1
ATOM 747 C C . ALA A 1 97 ? -11.779 2.649 14.238 1.00 92.50 97 ALA A C 1
ATOM 749 O O . ALA A 1 97 ? -12.568 3.169 15.025 1.00 92.50 97 ALA A O 1
ATOM 750 N N . LEU A 1 98 ? -11.505 3.199 13.055 1.00 90.31 98 LEU A N 1
ATOM 751 C CA . LEU A 1 98 ? -11.968 4.527 12.652 1.00 90.31 98 LEU A CA 1
ATOM 752 C C . LEU A 1 98 ? -13.348 4.499 11.996 1.00 90.31 98 LEU A C 1
ATOM 754 O O . LEU A 1 98 ? -14.176 5.352 12.289 1.00 90.31 98 LEU A O 1
ATOM 758 N N . VAL A 1 99 ? -13.632 3.500 11.158 1.00 86.25 99 VAL A N 1
ATOM 759 C CA . VAL A 1 99 ? -14.928 3.406 10.457 1.00 86.25 99 VAL A CA 1
ATOM 760 C C . VAL A 1 99 ? -16.068 2.896 11.341 1.00 86.25 99 VAL A C 1
ATOM 762 O O . VAL A 1 99 ? -17.234 3.049 10.991 1.00 86.25 99 VAL A O 1
ATOM 765 N N . ARG A 1 100 ? -15.751 2.288 12.493 1.00 73.31 100 ARG A N 1
ATOM 766 C CA . ARG A 1 100 ? -16.740 1.811 13.477 1.00 73.31 100 ARG A CA 1
ATOM 767 C C . ARG A 1 100 ? -17.022 2.808 14.597 1.00 73.31 100 ARG A C 1
ATOM 769 O O . ARG A 1 100 ? -17.984 2.614 15.338 1.00 73.31 100 ARG A O 1
ATOM 776 N N . THR A 1 101 ? -16.202 3.844 14.745 1.00 59.88 101 THR A N 1
ATOM 777 C CA . THR A 1 101 ? -16.413 4.861 15.775 1.00 59.88 101 THR A CA 1
ATOM 778 C C . THR A 1 101 ? -17.391 5.900 15.226 1.00 59.88 101 THR A C 1
ATOM 780 O O . THR A 1 101 ? -17.048 6.578 14.258 1.00 59.88 101 THR A O 1
ATOM 783 N N . PRO A 1 102 ? -18.608 6.049 15.786 1.00 52.91 102 PRO A N 1
ATOM 784 C CA . PRO A 1 102 ? -19.480 7.142 15.384 1.00 52.91 102 PRO A CA 1
ATOM 785 C C . PRO A 1 102 ? -18.761 8.459 15.675 1.00 52.91 102 PRO A C 1
ATOM 787 O O . PRO A 1 102 ? -18.334 8.705 16.803 1.00 52.91 102 PRO A O 1
ATOM 790 N N . VAL A 1 103 ? -18.613 9.298 14.649 1.00 55.56 103 VAL A N 1
ATOM 791 C CA . VAL A 1 103 ? -18.074 10.648 14.804 1.00 55.56 103 VAL A CA 1
ATOM 792 C C . VAL A 1 103 ? -19.061 11.429 15.672 1.00 55.56 103 VAL A C 1
ATOM 794 O O . VAL A 1 103 ? -20.084 11.911 15.190 1.00 55.56 103 VAL A O 1
ATOM 797 N N . THR A 1 104 ? -18.789 11.540 16.972 1.00 47.50 104 THR A N 1
ATOM 798 C CA . THR A 1 104 ? -19.446 12.534 17.821 1.00 47.50 104 THR A CA 1
ATOM 799 C C . THR A 1 104 ? -18.959 13.901 17.375 1.00 47.50 104 THR A C 1
ATOM 801 O O . THR A 1 104 ? -17.905 14.370 17.801 1.00 47.50 104 THR A O 1
ATOM 804 N N . VAL A 1 105 ? -19.714 14.524 16.475 1.00 48.72 105 VAL A N 1
ATOM 805 C CA . VAL A 1 105 ? -19.555 15.939 16.156 1.00 48.72 105 VAL A CA 1
ATOM 806 C C . VAL A 1 105 ? -20.004 16.703 17.400 1.00 48.72 105 VAL A C 1
ATOM 808 O O . VAL A 1 105 ? -21.191 16.721 17.724 1.00 48.72 105 VAL A O 1
ATOM 811 N N . ALA A 1 106 ? -19.051 17.262 18.146 1.00 44.50 106 ALA A N 1
ATOM 812 C CA . ALA A 1 106 ? -19.372 18.238 19.177 1.00 44.50 106 ALA A CA 1
ATOM 813 C C . ALA A 1 106 ? -19.982 19.464 18.480 1.00 44.50 106 ALA A C 1
ATOM 815 O O . ALA A 1 106 ? -19.356 20.029 17.580 1.00 44.50 106 ALA A O 1
ATOM 816 N N . ALA A 1 107 ? -21.227 19.779 18.844 1.00 44.44 107 ALA A N 1
ATOM 817 C CA . ALA A 1 107 ? -21.983 20.933 18.362 1.00 44.44 107 ALA A CA 1
ATOM 818 C C . ALA A 1 107 ? -21.487 22.242 18.988 1.00 44.44 107 ALA A C 1
ATOM 820 O O . ALA A 1 107 ? -21.026 22.196 20.153 1.00 44.44 107 ALA A O 1
#